Protein AF-A0A529SM22-F1 (afdb_monomer_lite)

Radius of gyration: 17.14 Å; chains: 1; bounding box: 52×37×38 Å

Sequence (175 aa):
DKGMELQRLVPFAEVMAELAWLGEGDRDEALHLIALAEGLAPTRAVFGGLAAWRRLLLPESDPGETDSMAEPHRLQLIGDWRAAAALWARMGAPFERALALLQGDEAAQREALDIFEALGARPVAQHVRGLLRQSGVGRIARGPRQATRANQAGLTQRQMEVLQLIERGFSNKKI

Structure (mmCIF, N/CA/C/O backbone):
data_AF-A0A529SM22-F1
#
_entry.id   AF-A0A529SM22-F1
#
loop_
_atom_site.group_PDB
_atom_site.id
_atom_site.type_symbol
_atom_site.label_atom_id
_atom_site.label_alt_id
_atom_site.label_comp_id
_atom_site.label_asym_id
_atom_site.label_entity_id
_atom_site.label_seq_id
_atom_site.pdbx_PDB_ins_code
_atom_site.Cartn_x
_atom_site.Cartn_y
_atom_site.Cartn_z
_atom_site.occupancy
_atom_site.B_iso_or_equiv
_atom_site.auth_seq_id
_atom_site.auth_comp_id
_atom_site.auth_asym_id
_atom_site.auth_atom_id
_atom_site.pdbx_PDB_model_num
ATOM 1 N N . ASP A 1 1 ? 28.718 -0.094 6.745 1.00 48.03 1 ASP A N 1
ATOM 2 C CA . ASP A 1 1 ? 28.671 -1.004 5.573 1.00 48.03 1 ASP A CA 1
ATOM 3 C C . ASP A 1 1 ? 27.767 -2.231 5.748 1.00 48.03 1 ASP A C 1
ATOM 5 O O . ASP A 1 1 ? 27.010 -2.515 4.834 1.00 48.03 1 ASP A O 1
ATOM 9 N N . LYS A 1 2 ? 27.722 -2.934 6.897 1.00 47.25 2 LYS A N 1
ATOM 10 C CA . LYS A 1 2 ? 26.869 -4.149 7.063 1.00 47.25 2 LYS A CA 1
ATOM 11 C C . LYS A 1 2 ? 25.331 -3.948 7.030 1.00 47.25 2 LYS A C 1
ATOM 13 O O . LYS A 1 2 ? 24.591 -4.925 7.140 1.00 47.25 2 LYS A O 1
ATOM 18 N N . GLY A 1 3 ? 24.848 -2.711 6.895 1.00 50.72 3 GLY A N 1
ATOM 19 C CA . GLY A 1 3 ? 23.422 -2.391 6.724 1.00 50.72 3 GLY A CA 1
ATOM 20 C C . GLY A 1 3 ? 22.959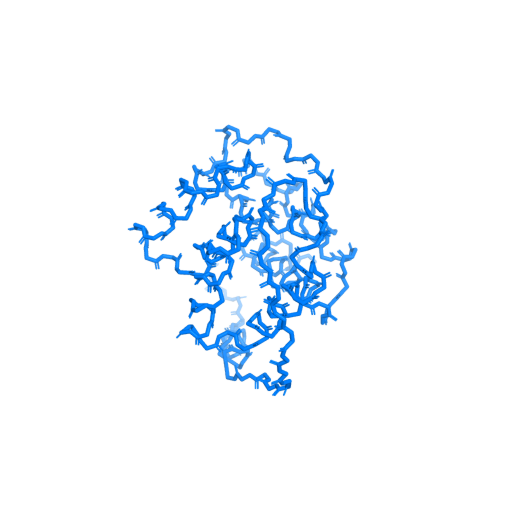 -2.299 5.263 1.00 50.72 3 GLY A C 1
ATOM 21 O O . GLY A 1 3 ? 21.762 -2.301 5.015 1.00 50.72 3 GLY A O 1
ATOM 22 N N . MET A 1 4 ? 23.891 -2.250 4.303 1.00 60.88 4 MET A N 1
ATOM 23 C CA . MET A 1 4 ? 23.616 -1.911 2.894 1.00 60.88 4 MET A CA 1
ATOM 24 C C . MET A 1 4 ? 23.314 -3.122 1.994 1.00 60.88 4 MET A C 1
ATOM 26 O O . MET A 1 4 ? 23.202 -2.992 0.779 1.00 60.88 4 MET A O 1
ATOM 30 N N . GLU A 1 5 ? 23.197 -4.319 2.570 1.00 78.94 5 GLU A N 1
ATOM 31 C CA . GLU A 1 5 ? 22.761 -5.513 1.842 1.00 78.94 5 GLU A CA 1
ATOM 32 C C . GLU A 1 5 ? 21.272 -5.355 1.482 1.00 78.94 5 GLU A C 1
ATOM 34 O O . GLU A 1 5 ? 20.444 -5.225 2.385 1.00 78.94 5 GLU A O 1
ATOM 39 N N . LEU A 1 6 ? 20.915 -5.395 0.186 1.00 76.06 6 LEU A N 1
ATOM 40 C CA . LEU A 1 6 ? 19.533 -5.203 -0.311 1.00 76.06 6 LEU A CA 1
ATOM 41 C C . LEU A 1 6 ? 18.481 -6.008 0.473 1.00 76.06 6 LEU A C 1
ATOM 43 O O . LEU A 1 6 ? 17.407 -5.499 0.775 1.00 76.06 6 LEU A O 1
ATOM 47 N N . GLN A 1 7 ? 18.821 -7.243 0.857 1.00 76.75 7 GLN A N 1
ATOM 48 C CA . GLN A 1 7 ? 17.973 -8.153 1.638 1.00 76.75 7 GLN A CA 1
ATOM 49 C C . GLN A 1 7 ? 17.565 -7.606 3.022 1.00 76.75 7 GLN A C 1
ATOM 51 O O . GLN A 1 7 ? 16.568 -8.059 3.576 1.00 76.75 7 GLN A O 1
ATOM 56 N N . ARG A 1 8 ? 18.324 -6.656 3.590 1.00 81.94 8 ARG A N 1
ATOM 57 C CA . ARG A 1 8 ? 17.978 -5.927 4.825 1.00 81.94 8 ARG A CA 1
ATOM 58 C C . ARG A 1 8 ? 17.435 -4.534 4.533 1.00 81.94 8 ARG A C 1
ATOM 60 O O . ARG A 1 8 ? 16.465 -4.123 5.162 1.00 81.94 8 ARG A O 1
ATOM 67 N N . LEU A 1 9 ? 18.062 -3.821 3.595 1.00 86.06 9 LEU A N 1
ATOM 68 C CA . LEU A 1 9 ? 17.718 -2.437 3.270 1.00 86.06 9 LEU A CA 1
ATOM 69 C C . LEU A 1 9 ? 16.273 -2.302 2.771 1.00 86.06 9 LEU A C 1
ATOM 71 O O . LEU A 1 9 ? 15.609 -1.331 3.112 1.00 86.06 9 LEU A O 1
ATOM 75 N N . VAL A 1 10 ? 15.775 -3.276 2.005 1.00 85.12 10 VAL A N 1
ATOM 76 C CA . VAL A 1 10 ? 14.443 -3.207 1.388 1.00 85.12 10 VAL A CA 1
ATOM 77 C C . VAL A 1 10 ? 13.321 -3.366 2.428 1.00 85.12 10 VAL A C 1
ATOM 79 O O . VAL A 1 10 ? 12.556 -2.413 2.561 1.00 85.12 10 VAL A O 1
ATOM 82 N N . PRO A 1 11 ? 13.259 -4.431 3.261 1.00 83.81 11 PRO A N 1
ATOM 83 C CA . PRO A 1 11 ? 12.281 -4.496 4.354 1.00 83.81 11 PRO A CA 1
ATOM 84 C C . PRO A 1 11 ? 12.393 -3.331 5.347 1.00 83.81 11 PRO A C 1
ATOM 86 O O . PRO A 1 11 ? 11.391 -2.893 5.907 1.00 83.81 11 PRO A O 1
ATOM 89 N N . PHE A 1 12 ? 13.602 -2.800 5.566 1.00 88.50 12 PHE A N 1
ATOM 90 C CA . PHE A 1 12 ? 13.794 -1.616 6.404 1.00 88.50 12 PHE A CA 1
ATOM 91 C C . PHE A 1 12 ? 13.179 -0.357 5.773 1.00 88.50 12 PHE A C 1
ATOM 93 O O . PHE A 1 12 ? 12.460 0.368 6.456 1.00 88.50 12 PHE A O 1
ATOM 100 N N . ALA A 1 13 ? 13.390 -0.125 4.475 1.00 90.56 13 ALA A N 1
ATOM 101 C CA . ALA A 1 13 ? 12.774 0.980 3.744 1.00 90.56 13 ALA A CA 1
ATOM 102 C C . ALA A 1 13 ? 11.239 0.854 3.679 1.00 90.56 13 ALA A C 1
ATOM 104 O O . ALA A 1 13 ? 10.552 1.862 3.811 1.00 90.56 13 ALA A O 1
ATOM 105 N N . GLU A 1 14 ? 10.692 -0.361 3.554 1.00 88.62 14 GLU A N 1
ATOM 106 C CA . GLU A 1 14 ? 9.241 -0.608 3.612 1.00 88.62 14 GLU A CA 1
ATOM 107 C C . GLU A 1 14 ? 8.655 -0.272 4.994 1.00 88.62 14 GLU A C 1
ATOM 109 O O . GLU A 1 14 ? 7.666 0.454 5.075 1.00 88.62 14 GLU A O 1
ATOM 114 N N . VAL A 1 15 ? 9.292 -0.709 6.089 1.00 90.00 15 VAL A N 1
ATOM 115 C CA . VAL A 1 15 ? 8.857 -0.371 7.460 1.00 90.00 15 VAL A CA 1
ATOM 116 C C . VAL A 1 15 ? 8.986 1.128 7.745 1.00 90.00 15 VAL A C 1
ATOM 118 O O . VAL A 1 15 ? 8.075 1.723 8.322 1.00 90.00 15 VAL A O 1
ATOM 121 N N . MET A 1 16 ? 10.081 1.766 7.323 1.00 94.12 16 MET A N 1
ATOM 122 C CA . MET A 1 16 ? 10.257 3.215 7.475 1.00 94.12 16 MET A CA 1
ATOM 123 C C . MET A 1 16 ? 9.229 4.001 6.653 1.00 94.12 16 MET A C 1
ATOM 125 O O . MET A 1 16 ? 8.739 5.030 7.119 1.00 94.12 16 MET A O 1
ATOM 129 N N . ALA A 1 17 ? 8.842 3.502 5.476 1.00 93.44 17 ALA A N 1
ATOM 130 C CA . ALA A 1 17 ? 7.785 4.096 4.669 1.00 93.44 17 ALA A CA 1
ATOM 131 C C . ALA A 1 17 ? 6.385 3.904 5.268 1.00 93.44 17 ALA A C 1
ATOM 133 O O . ALA A 1 17 ? 5.596 4.847 5.229 1.00 93.44 17 ALA A O 1
ATOM 134 N N . GLU A 1 18 ? 6.079 2.753 5.877 1.00 92.44 18 GLU A N 1
ATOM 135 C CA . GLU A 1 18 ? 4.830 2.580 6.629 1.00 92.44 18 GLU A CA 1
ATOM 136 C C . GLU A 1 18 ? 4.771 3.561 7.811 1.00 92.44 18 GLU A C 1
ATOM 138 O O . GLU A 1 18 ? 3.800 4.307 7.933 1.00 92.44 18 GLU A O 1
ATOM 143 N N . LEU A 1 19 ? 5.826 3.640 8.631 1.00 92.75 19 LEU A N 1
ATOM 144 C CA . LEU A 1 19 ? 5.897 4.572 9.765 1.00 92.75 19 LEU A CA 1
ATOM 145 C C . LEU A 1 19 ? 5.752 6.034 9.319 1.00 92.75 19 LEU A C 1
ATOM 147 O O . LEU A 1 19 ? 4.967 6.782 9.905 1.00 92.75 19 LEU A O 1
ATOM 151 N N . ALA A 1 20 ? 6.451 6.444 8.260 1.00 94.12 20 ALA A N 1
ATOM 152 C CA . ALA A 1 20 ? 6.319 7.783 7.693 1.00 94.12 20 ALA A CA 1
ATOM 153 C C . ALA A 1 20 ? 4.911 8.063 7.146 1.00 94.12 20 ALA A C 1
ATOM 155 O O . ALA A 1 20 ? 4.375 9.153 7.347 1.00 94.12 20 ALA A O 1
ATOM 156 N N . TRP A 1 21 ? 4.281 7.083 6.490 1.00 93.88 21 TRP A N 1
ATOM 157 C CA . TRP A 1 21 ? 2.921 7.215 5.970 1.00 93.88 21 TRP A CA 1
ATOM 158 C C . TRP A 1 21 ? 1.893 7.348 7.099 1.00 93.88 21 TRP A C 1
ATOM 160 O O . TRP A 1 21 ? 0.988 8.173 6.986 1.00 93.88 21 TRP A O 1
ATOM 170 N N . LEU A 1 22 ? 2.066 6.604 8.198 1.00 92.31 22 LEU A N 1
ATOM 171 C CA . LEU A 1 22 ? 1.271 6.699 9.431 1.00 92.31 22 LEU A CA 1
ATOM 172 C C . LEU A 1 22 ? 1.485 8.014 10.210 1.00 92.31 22 LEU A C 1
ATOM 174 O O . LEU A 1 22 ? 0.699 8.322 11.107 1.00 92.31 22 LEU A O 1
ATOM 178 N N . GLY A 1 23 ? 2.532 8.784 9.894 1.00 91.38 23 GLY A N 1
ATOM 179 C CA . GLY A 1 23 ? 2.945 9.970 10.654 1.00 91.38 23 GLY A CA 1
ATOM 180 C C . GLY A 1 23 ? 3.730 9.659 11.937 1.00 91.38 23 GLY A C 1
ATOM 181 O O . GLY A 1 23 ? 3.881 10.536 12.784 1.00 91.38 23 GLY A O 1
ATOM 182 N N . GLU A 1 24 ? 4.226 8.426 12.084 1.00 91.31 24 GLU A N 1
ATOM 183 C CA . GLU A 1 24 ? 5.065 7.959 13.200 1.00 91.31 24 GLU A CA 1
ATOM 184 C C . GLU A 1 24 ? 6.577 7.984 12.861 1.00 91.31 24 GLU A C 1
ATOM 186 O O . GLU A 1 24 ? 7.406 7.706 13.726 1.00 91.31 24 GLU A O 1
ATOM 191 N N . GLY A 1 25 ? 6.953 8.339 11.623 1.00 91.06 25 GLY A N 1
ATOM 192 C CA . GLY A 1 25 ? 8.340 8.407 11.141 1.00 91.06 25 GLY A CA 1
ATOM 193 C C . GLY A 1 25 ? 8.624 9.591 10.206 1.00 91.06 25 GLY A C 1
ATOM 194 O O . GLY A 1 25 ? 7.715 10.309 9.788 1.00 91.06 25 GLY A O 1
ATOM 195 N N . ASP A 1 26 ? 9.901 9.795 9.871 1.00 95.50 26 ASP A N 1
ATOM 196 C CA . ASP A 1 26 ? 10.341 10.851 8.952 1.00 95.50 26 ASP A CA 1
ATOM 197 C C . ASP A 1 26 ? 10.137 10.429 7.484 1.00 95.50 26 ASP A C 1
ATOM 199 O O . ASP A 1 26 ? 10.662 9.411 7.025 1.00 95.50 26 ASP A O 1
ATOM 203 N N . ARG A 1 27 ? 9.353 11.221 6.743 1.00 94.62 27 ARG A N 1
ATOM 204 C CA . ARG A 1 27 ? 9.026 10.982 5.329 1.00 94.62 27 ARG A CA 1
ATOM 205 C C . ARG A 1 27 ? 10.227 11.149 4.408 1.00 94.62 27 ARG A C 1
ATOM 207 O O . ARG A 1 27 ? 10.334 10.409 3.433 1.00 94.62 27 ARG A O 1
ATOM 214 N N . ASP A 1 28 ? 11.093 12.114 4.674 1.00 95.94 28 ASP A N 1
ATOM 215 C CA . ASP A 1 28 ? 12.172 12.463 3.757 1.00 95.94 28 ASP A CA 1
ATOM 216 C C . ASP A 1 28 ? 13.347 11.483 3.931 1.00 95.94 28 ASP A C 1
ATOM 218 O O . ASP A 1 28 ? 13.948 11.077 2.935 1.00 95.94 28 ASP A O 1
ATOM 222 N N . GLU A 1 29 ? 13.558 10.960 5.147 1.00 94.94 29 GLU A N 1
ATOM 223 C CA . GLU A 1 29 ? 14.394 9.771 5.395 1.00 94.94 29 GLU A CA 1
ATOM 224 C C . GLU A 1 29 ? 13.803 8.504 4.747 1.00 94.94 29 GLU A C 1
ATOM 226 O O . GLU A 1 29 ? 14.514 7.769 4.064 1.00 94.94 29 GLU A O 1
ATOM 231 N N . ALA A 1 30 ? 12.495 8.245 4.882 1.00 93.56 30 ALA A N 1
ATOM 232 C CA . ALA A 1 30 ? 11.869 7.083 4.239 1.00 93.56 30 ALA A CA 1
ATOM 233 C C . ALA A 1 30 ? 11.985 7.128 2.701 1.00 93.56 30 ALA A C 1
ATOM 235 O O . ALA A 1 30 ? 12.287 6.115 2.065 1.00 93.56 30 ALA A O 1
ATOM 236 N N . LEU A 1 31 ? 11.814 8.308 2.094 1.00 94.62 31 LEU A N 1
ATOM 237 C CA . LEU A 1 31 ? 12.045 8.528 0.663 1.00 94.62 31 LEU A CA 1
ATOM 238 C C . LEU A 1 31 ? 13.528 8.371 0.283 1.00 94.62 31 LEU A C 1
ATOM 240 O O . LEU A 1 31 ? 13.817 7.820 -0.782 1.00 94.62 31 LEU A O 1
ATOM 244 N N . HIS A 1 32 ? 14.465 8.791 1.141 1.00 94.94 32 HIS A N 1
ATOM 245 C CA . HIS A 1 32 ? 15.897 8.555 0.939 1.00 94.94 32 HIS A CA 1
ATOM 246 C C . HIS A 1 32 ? 16.230 7.055 0.938 1.00 94.94 32 HIS A C 1
ATOM 248 O O . HIS A 1 32 ? 16.890 6.580 0.014 1.00 94.94 32 HIS A O 1
ATOM 254 N N . LEU A 1 33 ? 15.716 6.292 1.907 1.00 92.81 33 LEU A N 1
ATOM 255 C CA . LEU A 1 33 ? 15.912 4.842 2.008 1.00 92.81 33 LEU A CA 1
ATOM 256 C C . LEU A 1 33 ? 15.305 4.081 0.819 1.00 92.81 33 LEU A C 1
ATOM 258 O O . LEU A 1 33 ? 15.942 3.162 0.300 1.00 92.81 33 LEU A O 1
ATOM 262 N N . ILE A 1 34 ? 14.127 4.493 0.331 1.00 91.75 34 ILE A N 1
ATOM 263 C CA . ILE A 1 34 ? 13.545 3.963 -0.912 1.00 91.75 34 ILE A CA 1
ATOM 264 C C . ILE A 1 34 ? 14.474 4.230 -2.103 1.00 91.75 34 ILE A C 1
ATOM 266 O O . ILE A 1 34 ? 14.819 3.294 -2.822 1.00 91.75 34 ILE A O 1
ATOM 270 N N . ALA A 1 35 ? 14.910 5.477 -2.307 1.00 90.81 35 ALA A N 1
ATOM 271 C CA . ALA A 1 35 ? 15.773 5.838 -3.434 1.00 90.81 35 ALA A CA 1
ATOM 272 C C . ALA A 1 35 ? 17.141 5.130 -3.378 1.00 90.81 35 ALA A C 1
ATOM 274 O O . ALA A 1 35 ? 17.699 4.755 -4.410 1.00 90.81 35 ALA A O 1
ATOM 275 N N . LEU A 1 36 ? 17.666 4.899 -2.173 1.00 90.88 36 LEU A N 1
ATOM 276 C CA . LEU A 1 36 ? 18.905 4.167 -1.921 1.00 90.88 36 LEU A CA 1
ATOM 277 C C . LEU A 1 36 ? 18.770 2.671 -2.254 1.00 90.88 36 LEU A C 1
ATOM 279 O O . LEU A 1 36 ? 19.685 2.083 -2.828 1.00 90.88 36 LEU A O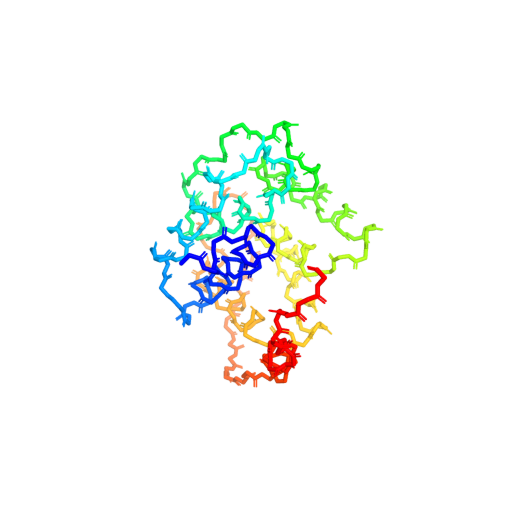 1
ATOM 283 N N . ALA A 1 37 ? 17.620 2.066 -1.947 1.00 87.62 37 ALA A N 1
ATOM 284 C CA . ALA A 1 37 ? 17.302 0.691 -2.322 1.00 87.62 37 ALA A CA 1
ATOM 285 C C . ALA A 1 37 ? 17.038 0.540 -3.834 1.00 87.62 37 ALA A C 1
ATOM 287 O O . ALA A 1 37 ? 17.607 -0.356 -4.460 1.00 87.62 37 ALA A O 1
ATOM 288 N N . GLU A 1 38 ? 16.247 1.439 -4.440 1.00 85.50 38 GLU A N 1
ATOM 289 C CA . GLU A 1 38 ? 16.030 1.500 -5.896 1.00 85.50 38 GLU A CA 1
ATOM 290 C C . GLU A 1 38 ? 17.361 1.715 -6.652 1.00 85.50 38 GLU A C 1
ATOM 292 O O . GLU A 1 38 ? 17.573 1.113 -7.702 1.00 85.50 38 GLU A O 1
ATOM 297 N N . GLY A 1 39 ? 18.288 2.520 -6.116 1.00 85.69 39 GLY A N 1
ATOM 298 C CA . GLY A 1 39 ? 19.592 2.813 -6.728 1.00 85.69 39 GLY A CA 1
ATOM 299 C C . GLY A 1 39 ? 20.635 1.691 -6.636 1.00 85.69 39 GLY A C 1
ATOM 300 O O . GLY A 1 39 ? 21.580 1.671 -7.423 1.00 85.69 39 GLY A O 1
ATOM 301 N N . LEU A 1 40 ? 20.468 0.741 -5.710 1.00 83.69 40 LEU A N 1
ATOM 302 C CA . LEU A 1 40 ? 21.303 -0.465 -5.596 1.00 83.69 40 LEU A CA 1
ATOM 303 C C . LEU A 1 40 ? 20.725 -1.664 -6.374 1.00 83.69 40 LEU A C 1
ATOM 305 O O . LEU A 1 40 ? 21.342 -2.730 -6.425 1.00 83.69 40 LEU A O 1
ATOM 309 N N . ALA A 1 41 ? 19.542 -1.511 -6.972 1.00 71.50 41 ALA A N 1
ATOM 310 C CA . ALA A 1 41 ? 18.816 -2.574 -7.650 1.00 71.50 41 ALA A CA 1
ATOM 311 C C . ALA A 1 41 ? 19.421 -2.944 -9.021 1.00 71.50 41 ALA A C 1
ATOM 313 O O . ALA A 1 41 ? 19.581 -2.070 -9.873 1.00 71.50 41 ALA A O 1
ATOM 314 N N . PRO A 1 42 ? 19.642 -4.239 -9.326 1.00 69.38 42 PRO A N 1
ATOM 315 C CA . PRO A 1 42 ? 19.988 -4.665 -10.683 1.00 69.38 42 PRO A CA 1
ATOM 316 C C . PRO A 1 42 ? 18.776 -4.677 -11.636 1.00 69.38 42 PRO A C 1
ATOM 318 O O . PRO A 1 42 ? 18.959 -4.646 -12.848 1.00 69.38 42 PRO A O 1
ATOM 321 N N . THR A 1 43 ? 17.541 -4.749 -11.116 1.00 70.31 43 THR A N 1
ATOM 322 C CA . THR A 1 43 ? 16.288 -4.674 -11.896 1.00 70.31 43 THR A CA 1
ATOM 323 C C . THR A 1 43 ? 15.152 -4.071 -11.061 1.00 70.31 43 THR A C 1
ATOM 325 O O . THR A 1 43 ? 15.117 -4.245 -9.842 1.00 70.31 43 THR A O 1
ATOM 328 N N . ARG A 1 44 ? 14.176 -3.420 -11.712 1.00 68.94 44 ARG A N 1
ATOM 329 C CA . ARG A 1 44 ? 12.965 -2.876 -11.056 1.00 68.94 44 ARG A CA 1
ATOM 330 C C . ARG A 1 44 ? 11.950 -3.945 -10.624 1.00 68.94 44 ARG A C 1
ATOM 332 O O . ARG A 1 44 ? 11.104 -3.664 -9.779 1.00 68.94 44 ARG A O 1
ATOM 339 N N . ALA A 1 45 ? 12.058 -5.168 -11.147 1.00 63.75 45 ALA A N 1
ATOM 340 C CA . ALA A 1 45 ? 11.128 -6.275 -10.898 1.00 63.75 45 ALA A CA 1
ATOM 341 C C . ALA A 1 45 ? 10.906 -6.588 -9.410 1.00 63.75 45 ALA A C 1
ATOM 343 O O . ALA A 1 45 ? 9.800 -6.950 -9.014 1.00 63.75 45 ALA A O 1
ATOM 344 N N . VAL A 1 46 ? 11.952 -6.422 -8.596 1.00 63.62 46 VAL A N 1
ATOM 345 C CA . VAL A 1 46 ? 11.974 -6.789 -7.172 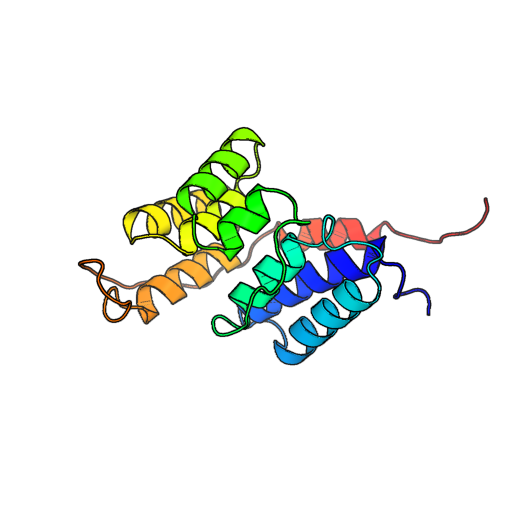1.00 63.62 46 VAL A CA 1
ATOM 346 C C . VAL A 1 46 ? 11.387 -5.689 -6.270 1.00 63.62 46 VAL A C 1
ATOM 348 O O . VAL A 1 46 ? 11.052 -5.960 -5.124 1.00 63.62 46 VAL A O 1
ATOM 351 N N . PHE A 1 47 ? 11.221 -4.455 -6.768 1.00 72.88 47 PHE A N 1
ATOM 352 C CA . PHE A 1 47 ? 10.983 -3.266 -5.928 1.00 72.88 47 PHE A CA 1
ATOM 353 C C . PHE A 1 47 ? 9.679 -2.517 -6.225 1.00 72.88 47 PHE A C 1
ATOM 355 O O . PHE A 1 47 ? 9.526 -1.347 -5.877 1.00 72.88 47 PHE A O 1
ATOM 362 N N . GLY A 1 48 ? 8.690 -3.215 -6.791 1.00 78.31 48 GLY A N 1
ATOM 363 C CA . GLY A 1 48 ? 7.330 -2.687 -6.937 1.00 78.31 48 GLY A CA 1
ATOM 364 C C . GLY A 1 48 ? 6.680 -2.279 -5.602 1.00 78.31 48 GLY A C 1
ATOM 365 O O . GLY A 1 48 ? 5.904 -1.325 -5.581 1.00 78.31 48 GLY A O 1
ATOM 366 N N . GLY A 1 49 ? 7.038 -2.936 -4.489 1.00 83.00 49 GLY A N 1
ATOM 367 C CA . GLY A 1 49 ? 6.619 -2.555 -3.132 1.00 83.00 49 GLY A CA 1
ATOM 368 C C . GLY A 1 49 ? 7.138 -1.173 -2.729 1.00 83.00 49 GLY A C 1
ATOM 369 O O . GLY A 1 49 ? 6.349 -0.288 -2.404 1.00 83.00 49 GLY A O 1
ATOM 370 N N . LEU A 1 50 ? 8.447 -0.941 -2.864 1.00 88.38 50 LEU A N 1
ATOM 371 C CA . LEU A 1 50 ? 9.070 0.365 -2.616 1.00 88.38 50 LEU A CA 1
ATOM 372 C C . LEU A 1 50 ? 8.511 1.469 -3.527 1.00 88.38 50 LEU A C 1
ATOM 374 O O . LEU A 1 50 ? 8.247 2.573 -3.056 1.00 88.38 50 LEU A O 1
ATOM 378 N N . ALA A 1 51 ? 8.261 1.172 -4.805 1.00 87.62 51 ALA A N 1
ATOM 379 C CA . ALA A 1 51 ? 7.643 2.123 -5.727 1.00 87.62 51 ALA A CA 1
ATOM 380 C C . ALA A 1 51 ? 6.189 2.464 -5.328 1.00 87.62 51 ALA A C 1
ATOM 382 O O . ALA A 1 51 ? 5.780 3.625 -5.412 1.00 87.62 51 ALA A O 1
ATOM 383 N N . ALA A 1 52 ? 5.415 1.489 -4.836 1.00 86.44 52 ALA A N 1
ATOM 384 C CA . ALA A 1 52 ? 4.078 1.726 -4.288 1.00 86.44 52 ALA A CA 1
ATOM 385 C C . ALA A 1 52 ? 4.126 2.568 -2.997 1.00 86.44 52 ALA A C 1
ATOM 387 O O . ALA A 1 52 ? 3.345 3.509 -2.856 1.00 86.44 52 ALA A O 1
ATOM 388 N N . TRP A 1 53 ? 5.084 2.311 -2.101 1.00 90.62 53 TRP A N 1
ATOM 389 C CA . TRP A 1 53 ? 5.329 3.144 -0.918 1.00 90.62 53 TRP A CA 1
ATOM 390 C C . TRP A 1 53 ? 5.748 4.576 -1.281 1.00 90.62 53 TRP A C 1
ATOM 392 O O . TRP A 1 53 ? 5.190 5.529 -0.738 1.00 90.62 53 TRP A O 1
ATOM 402 N N . ARG A 1 54 ? 6.637 4.759 -2.268 1.00 91.00 54 ARG A N 1
ATOM 403 C CA . ARG A 1 54 ? 6.999 6.078 -2.821 1.00 91.00 54 ARG A CA 1
ATOM 404 C C . ARG A 1 54 ? 5.768 6.834 -3.321 1.00 91.00 54 ARG A C 1
ATOM 406 O O . ARG A 1 54 ? 5.624 8.019 -3.031 1.00 91.00 54 ARG A O 1
ATOM 413 N N . ARG A 1 55 ? 4.848 6.146 -4.004 1.00 86.50 55 ARG A N 1
ATOM 414 C CA . ARG A 1 55 ? 3.576 6.714 -4.481 1.00 86.50 55 ARG A CA 1
ATOM 415 C C . ARG A 1 55 ? 2.596 7.050 -3.343 1.00 86.50 55 ARG A C 1
ATOM 417 O O . ARG A 1 55 ? 1.809 7.978 -3.503 1.00 86.50 55 ARG A O 1
ATOM 424 N N . LEU A 1 56 ? 2.644 6.355 -2.202 1.00 87.62 56 LEU A N 1
ATOM 425 C CA . LEU A 1 56 ? 1.848 6.679 -1.005 1.00 87.62 56 LEU A CA 1
ATOM 426 C C . LEU A 1 56 ? 2.417 7.869 -0.212 1.00 87.62 56 LEU A C 1
ATOM 428 O O . LEU A 1 56 ? 1.646 8.700 0.266 1.00 87.62 56 LEU A O 1
ATOM 432 N N . LEU A 1 57 ? 3.746 7.976 -0.094 1.00 90.62 57 LEU A N 1
ATOM 433 C CA . LEU A 1 57 ? 4.427 9.093 0.579 1.00 90.62 57 LEU A CA 1
ATOM 434 C C . LEU A 1 57 ? 4.455 10.376 -0.264 1.00 90.62 57 LEU A C 1
ATOM 436 O O . LEU A 1 57 ? 4.427 11.479 0.286 1.00 90.62 57 LEU A O 1
ATOM 440 N N . LEU A 1 58 ? 4.513 10.239 -1.591 1.00 88.50 58 LEU A N 1
ATOM 441 C CA . LEU A 1 58 ? 4.591 11.341 -2.546 1.00 88.50 58 LEU A CA 1
ATOM 442 C C . LEU A 1 58 ? 3.620 11.099 -3.726 1.00 88.50 58 LEU A C 1
ATOM 444 O O . LEU A 1 58 ? 4.056 10.675 -4.802 1.00 88.50 58 LEU A O 1
ATOM 448 N N . PRO A 1 59 ? 2.306 11.375 -3.556 1.00 82.69 59 PRO A N 1
ATOM 449 C CA . PRO A 1 59 ? 1.273 11.071 -4.557 1.00 82.69 59 PRO A CA 1
ATOM 450 C C . PRO A 1 59 ? 1.440 11.761 -5.915 1.00 82.69 59 PRO A C 1
ATOM 452 O O . PRO A 1 59 ? 0.927 11.264 -6.913 1.00 82.69 59 PRO A O 1
ATOM 455 N N . GLU A 1 60 ? 2.179 12.870 -5.969 1.00 79.44 60 GLU A N 1
ATOM 456 C CA . GLU A 1 60 ? 2.498 13.592 -7.210 1.00 79.44 60 GLU A CA 1
ATOM 457 C C . GLU A 1 60 ? 3.737 13.030 -7.940 1.00 79.44 60 GLU A C 1
ATOM 459 O O . GLU A 1 60 ? 4.084 13.508 -9.017 1.00 79.44 60 GLU A O 1
ATOM 464 N N . SER A 1 61 ? 4.435 12.028 -7.381 1.00 78.69 61 SER A N 1
ATOM 465 C CA . SER A 1 61 ? 5.624 11.457 -8.028 1.00 78.69 61 SER A CA 1
ATOM 466 C C . SER A 1 61 ? 5.274 10.585 -9.228 1.00 78.69 61 SER A C 1
ATOM 468 O O . SER A 1 61 ? 4.404 9.714 -9.157 1.00 78.69 61 SER A O 1
ATOM 470 N N . ASP A 1 62 ? 6.003 10.789 -10.322 1.00 77.62 62 ASP A N 1
ATOM 471 C CA . ASP A 1 62 ? 5.981 9.907 -11.483 1.00 77.62 62 ASP A CA 1
ATOM 472 C C . ASP A 1 62 ? 6.396 8.475 -11.064 1.00 77.62 62 ASP A C 1
ATOM 474 O O . ASP A 1 62 ? 7.451 8.299 -10.434 1.00 77.62 62 ASP A O 1
ATOM 478 N N . PRO A 1 63 ? 5.601 7.428 -11.363 1.00 71.62 63 PRO A N 1
ATOM 479 C CA . PRO A 1 63 ? 6.057 6.050 -11.193 1.00 71.62 63 PRO A CA 1
ATOM 480 C C . PRO A 1 63 ? 7.294 5.738 -12.062 1.00 71.62 63 PRO A C 1
ATOM 482 O O . PRO A 1 63 ? 8.154 4.952 -11.643 1.00 71.62 63 PRO A O 1
ATOM 485 N N . GLY A 1 64 ? 7.427 6.397 -13.217 1.00 76.44 64 GLY A N 1
ATOM 486 C CA . GLY A 1 64 ? 8.449 6.152 -14.228 1.00 76.44 64 GLY A CA 1
ATOM 487 C C . GLY A 1 64 ? 8.182 4.868 -15.017 1.00 76.44 64 GLY A C 1
ATOM 488 O O . GLY A 1 64 ? 7.043 4.432 -15.173 1.00 76.44 64 GLY A O 1
ATOM 489 N N . GLU A 1 65 ? 9.245 4.225 -15.503 1.00 79.00 65 GLU A N 1
ATOM 490 C CA . GLU A 1 65 ? 9.137 2.929 -16.179 1.00 79.00 65 GLU A CA 1
ATOM 491 C C . GLU A 1 65 ? 8.652 1.839 -15.205 1.00 79.00 65 GLU A C 1
ATOM 493 O O . GLU A 1 65 ? 9.299 1.571 -14.183 1.00 79.00 65 GLU A O 1
ATOM 498 N N . THR A 1 66 ? 7.515 1.211 -15.532 1.00 80.50 66 THR A N 1
ATOM 499 C CA . THR A 1 66 ? 6.856 0.171 -14.716 1.00 80.50 66 THR A CA 1
ATOM 500 C C . THR A 1 66 ? 6.695 -1.179 -15.424 1.00 80.50 66 THR A C 1
ATOM 502 O O . THR A 1 66 ? 6.348 -2.158 -14.768 1.00 80.50 66 THR A O 1
ATOM 505 N N . ASP A 1 67 ? 6.985 -1.287 -16.725 1.00 79.88 67 ASP A N 1
ATOM 506 C CA . ASP A 1 67 ? 6.767 -2.524 -17.500 1.00 79.88 67 ASP A CA 1
ATOM 507 C C . ASP A 1 67 ? 7.654 -3.698 -17.056 1.00 79.88 67 ASP A C 1
ATOM 509 O O . ASP A 1 67 ? 7.295 -4.859 -17.238 1.00 79.88 67 ASP A O 1
ATOM 513 N N . SER A 1 68 ? 8.785 -3.404 -16.409 1.00 81.19 68 SER A N 1
ATOM 514 C CA . SER A 1 68 ? 9.671 -4.392 -15.784 1.00 81.19 68 SER A CA 1
ATOM 515 C C . SER A 1 68 ? 9.316 -4.724 -14.324 1.00 81.19 68 SER A C 1
ATOM 517 O O . SER A 1 68 ? 10.032 -5.502 -13.697 1.00 81.19 68 SER A O 1
ATOM 519 N N . MET A 1 69 ? 8.238 -4.161 -13.762 1.00 84.50 69 MET A N 1
ATOM 520 C CA . MET A 1 69 ? 7.755 -4.471 -12.408 1.00 84.50 69 MET A CA 1
ATOM 521 C C . MET A 1 69 ? 6.787 -5.660 -12.401 1.00 84.50 69 MET A C 1
ATOM 523 O O . MET A 1 69 ? 6.064 -5.900 -13.367 1.00 84.50 69 MET A O 1
ATOM 527 N N . ALA A 1 70 ? 6.712 -6.373 -11.272 1.00 85.25 70 ALA A N 1
ATOM 528 C CA . ALA A 1 70 ? 5.700 -7.409 -11.079 1.00 85.25 70 ALA A CA 1
ATOM 529 C C . ALA A 1 70 ? 4.275 -6.840 -11.262 1.00 85.25 70 ALA A C 1
ATOM 531 O O . ALA A 1 70 ? 3.935 -5.779 -10.729 1.00 85.25 70 ALA A O 1
ATOM 532 N N . GLU A 1 71 ? 3.440 -7.571 -12.009 1.00 88.25 71 GLU A N 1
ATOM 533 C CA . GLU A 1 71 ? 2.137 -7.109 -12.511 1.00 88.25 71 GLU A CA 1
ATOM 534 C C . GLU A 1 71 ? 1.217 -6.427 -11.471 1.00 88.25 71 GLU A C 1
ATOM 536 O O . GLU A 1 71 ? 0.668 -5.373 -11.803 1.00 88.25 71 GLU A O 1
ATOM 541 N N . PRO A 1 72 ? 1.060 -6.928 -10.226 1.00 87.94 72 PRO A N 1
ATOM 542 C CA . PRO A 1 72 ? 0.182 -6.302 -9.233 1.00 87.94 72 PRO A CA 1
ATOM 543 C C . PRO A 1 72 ? 0.616 -4.874 -8.874 1.00 87.94 72 PRO A C 1
ATOM 545 O O . PRO A 1 72 ? -0.219 -3.972 -8.811 1.00 87.94 72 PRO A O 1
ATOM 548 N N . HIS A 1 73 ? 1.926 -4.646 -8.712 1.00 85.50 73 HIS A N 1
ATOM 549 C CA . HIS A 1 73 ? 2.481 -3.316 -8.451 1.00 85.50 73 HIS A CA 1
ATOM 550 C C . HIS A 1 73 ? 2.395 -2.420 -9.689 1.00 85.50 73 HIS A C 1
ATOM 552 O O . HIS A 1 73 ? 2.033 -1.254 -9.566 1.00 85.50 73 HIS A O 1
ATOM 558 N N . ARG A 1 74 ? 2.663 -2.960 -10.889 1.00 89.94 74 ARG A N 1
ATOM 559 C CA . ARG A 1 74 ? 2.514 -2.221 -12.155 1.00 89.94 74 ARG A CA 1
ATOM 560 C C . ARG A 1 74 ? 1.091 -1.669 -12.301 1.00 89.94 74 ARG A C 1
ATOM 562 O O . ARG A 1 74 ? 0.922 -0.479 -12.545 1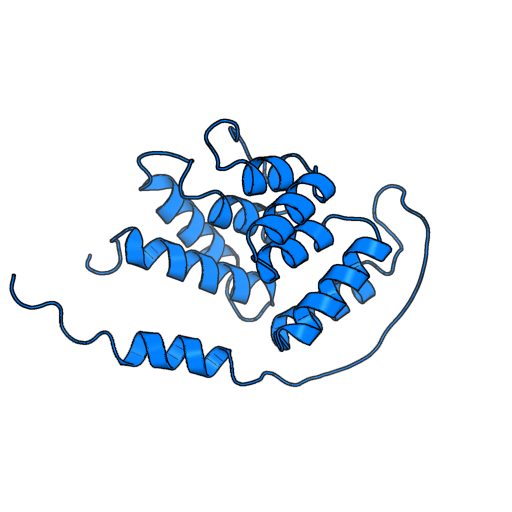.00 89.94 74 ARG A O 1
ATOM 569 N N . LEU A 1 75 ? 0.074 -2.506 -12.077 1.00 88.75 75 LEU A N 1
ATOM 570 C CA . LEU A 1 75 ? -1.341 -2.113 -12.118 1.00 88.75 75 LEU A CA 1
ATOM 571 C C . LEU A 1 75 ? -1.684 -1.061 -11.049 1.00 88.75 75 LEU A C 1
ATOM 573 O O . LEU A 1 75 ? -2.330 -0.061 -11.359 1.00 88.75 75 LEU A O 1
ATOM 577 N N . GLN A 1 76 ? -1.182 -1.232 -9.823 1.00 85.94 76 GLN A N 1
ATOM 578 C CA . GLN A 1 76 ? -1.355 -0.280 -8.717 1.00 85.94 76 GLN A CA 1
ATOM 579 C C . GLN A 1 76 ? -0.638 1.068 -8.945 1.00 85.94 76 GLN A C 1
ATOM 581 O O . GLN A 1 76 ? -1.028 2.076 -8.360 1.00 85.94 76 GLN A O 1
ATOM 586 N N . LEU A 1 77 ? 0.394 1.120 -9.792 1.00 86.88 77 LEU A N 1
ATOM 587 C CA . LEU A 1 77 ? 1.115 2.352 -10.133 1.00 86.88 77 LEU A CA 1
ATOM 588 C C . LEU A 1 77 ? 0.504 3.095 -11.329 1.00 86.88 77 LEU A C 1
ATOM 590 O O . LEU A 1 77 ? 0.521 4.324 -11.337 1.00 86.88 77 LEU A O 1
ATOM 594 N N . ILE A 1 78 ? -0.095 2.383 -12.293 1.00 88.06 78 ILE A N 1
ATOM 595 C CA . ILE A 1 78 ? -0.871 2.997 -13.391 1.00 88.06 78 ILE A CA 1
ATOM 596 C C . ILE A 1 78 ? -2.332 3.309 -13.012 1.00 88.06 78 ILE A C 1
ATOM 598 O O . ILE A 1 78 ? -3.073 3.861 -13.822 1.00 88.06 78 ILE A O 1
ATOM 602 N N . GLY A 1 79 ? -2.753 2.972 -11.788 1.00 85.94 79 GLY A N 1
ATOM 603 C CA . GLY A 1 79 ? -4.071 3.301 -11.238 1.00 85.94 79 GLY A CA 1
ATOM 604 C C . GLY A 1 79 ? -5.187 2.283 -11.506 1.00 85.94 79 GLY A C 1
ATOM 605 O O . GLY A 1 79 ? -6.336 2.558 -11.156 1.00 85.94 79 GLY A O 1
ATOM 606 N N . ASP A 1 80 ? -4.892 1.098 -12.058 1.00 91.12 80 ASP A N 1
ATOM 607 C CA . ASP A 1 80 ? -5.852 -0.018 -12.090 1.00 91.12 80 ASP A CA 1
ATOM 608 C C . ASP A 1 80 ? -5.837 -0.781 -10.757 1.00 91.12 80 ASP A C 1
ATOM 610 O O . ASP A 1 80 ? -5.401 -1.930 -10.619 1.00 91.12 80 ASP A O 1
ATOM 614 N N . TRP A 1 81 ? -6.345 -0.091 -9.741 1.00 92.62 81 TRP A N 1
ATOM 615 C CA . TRP A 1 81 ? -6.496 -0.609 -8.390 1.00 92.62 81 TRP A CA 1
ATOM 616 C C . TRP A 1 81 ? -7.440 -1.815 -8.310 1.00 92.62 81 TRP A C 1
ATOM 618 O O . TRP A 1 81 ? -7.296 -2.631 -7.400 1.00 92.62 81 TRP A O 1
ATOM 628 N N . ARG A 1 82 ? -8.379 -1.974 -9.259 1.00 95.69 82 ARG A N 1
ATOM 629 C CA . ARG A 1 82 ? -9.303 -3.121 -9.292 1.00 95.69 82 ARG A CA 1
ATOM 630 C C . ARG A 1 82 ? -8.580 -4.389 -9.732 1.00 95.69 82 ARG A C 1
ATOM 632 O O . ARG A 1 82 ? -8.694 -5.410 -9.053 1.00 95.69 82 ARG A O 1
ATOM 639 N N . ALA A 1 83 ? -7.800 -4.330 -10.811 1.00 93.19 83 ALA A N 1
ATOM 640 C CA . ALA A 1 83 ? -6.994 -5.466 -11.247 1.00 93.19 83 ALA A CA 1
ATOM 641 C C . ALA A 1 83 ? -5.880 -5.801 -10.237 1.00 93.19 83 ALA A C 1
ATOM 643 O O . ALA A 1 83 ? -5.668 -6.978 -9.933 1.00 93.19 83 ALA A O 1
ATOM 644 N N . ALA A 1 84 ? -5.235 -4.786 -9.645 1.00 93.75 84 ALA A N 1
ATOM 645 C CA . ALA A 1 84 ? -4.252 -4.977 -8.577 1.00 93.75 84 ALA A CA 1
ATOM 646 C C . ALA A 1 84 ? -4.860 -5.675 -7.343 1.00 93.75 84 ALA A C 1
ATOM 648 O O . ALA A 1 84 ? -4.357 -6.713 -6.913 1.00 93.75 84 ALA A O 1
ATOM 649 N N . ALA A 1 85 ? -5.985 -5.179 -6.813 1.00 95.94 85 ALA A N 1
ATOM 650 C CA . ALA A 1 85 ? -6.670 -5.794 -5.674 1.00 95.94 85 ALA A CA 1
ATOM 651 C C . ALA A 1 85 ? -7.123 -7.238 -5.966 1.00 95.94 85 ALA A C 1
ATOM 653 O O . ALA A 1 85 ? -6.999 -8.109 -5.103 1.00 95.94 85 ALA A O 1
ATOM 654 N N . ALA A 1 86 ? -7.586 -7.525 -7.189 1.00 97.19 86 ALA A N 1
ATOM 655 C CA . ALA A 1 86 ? -7.956 -8.876 -7.614 1.00 97.19 86 ALA A CA 1
ATOM 656 C C . ALA A 1 86 ? -6.748 -9.830 -7.737 1.00 97.19 86 ALA A C 1
ATOM 658 O O . ALA A 1 86 ? -6.874 -11.028 -7.475 1.00 97.19 86 ALA A O 1
ATOM 659 N N . LEU A 1 87 ? -5.566 -9.333 -8.114 1.00 96.56 87 LEU A N 1
ATOM 660 C CA . LEU A 1 87 ? -4.321 -10.107 -8.083 1.00 96.56 87 LEU A CA 1
ATOM 661 C C . LEU A 1 87 ? -3.873 -10.402 -6.651 1.00 96.56 87 LEU A C 1
ATOM 663 O O . LEU A 1 87 ? -3.661 -11.567 -6.318 1.00 96.56 87 LEU A O 1
ATOM 667 N N . TRP A 1 88 ? -3.807 -9.384 -5.791 1.00 94.25 88 TRP A N 1
ATOM 668 C CA . TRP A 1 88 ? -3.456 -9.551 -4.380 1.00 94.25 88 TRP A CA 1
ATOM 669 C C . TRP A 1 88 ? -4.420 -10.503 -3.650 1.00 94.25 88 TRP A C 1
ATOM 671 O O . TRP A 1 88 ? -3.980 -11.391 -2.919 1.00 94.25 88 TRP A O 1
ATOM 681 N N . ALA A 1 89 ? -5.725 -10.431 -3.942 1.00 95.81 89 ALA A N 1
ATOM 682 C CA . ALA A 1 89 ? -6.712 -11.393 -3.449 1.00 95.81 89 ALA A CA 1
ATOM 683 C C . ALA A 1 89 ? -6.410 -12.842 -3.883 1.00 95.81 89 ALA A C 1
ATOM 685 O O . ALA A 1 89 ? -6.476 -13.749 -3.055 1.00 95.81 89 ALA A O 1
ATOM 686 N N . ARG A 1 90 ? -6.046 -13.070 -5.156 1.00 96.56 90 ARG A N 1
ATOM 687 C CA . ARG A 1 90 ? -5.705 -14.409 -5.681 1.00 96.56 90 ARG A CA 1
ATOM 688 C C . ARG A 1 90 ? -4.408 -14.981 -5.106 1.00 96.56 90 ARG A C 1
ATOM 690 O O . ARG A 1 90 ? -4.285 -16.198 -5.026 1.00 96.56 90 ARG A O 1
ATOM 697 N N . MET A 1 91 ? -3.468 -14.131 -4.698 1.00 92.38 91 MET A N 1
ATOM 698 C CA . MET A 1 91 ? -2.207 -14.549 -4.071 1.00 92.38 91 MET A CA 1
ATOM 699 C C . MET A 1 91 ? -2.304 -14.728 -2.547 1.00 92.38 91 MET A C 1
ATOM 701 O O . MET A 1 91 ? -1.320 -15.111 -1.924 1.00 92.38 91 MET A O 1
ATOM 705 N N . GLY A 1 92 ? -3.463 -14.460 -1.933 1.00 93.31 92 GLY A N 1
ATOM 706 C CA . GLY A 1 92 ? -3.615 -14.528 -0.475 1.00 93.31 92 GLY A CA 1
ATOM 707 C C . GLY A 1 92 ? -2.884 -13.404 0.268 1.00 93.31 92 GLY A C 1
ATOM 708 O O . GLY A 1 92 ? -2.452 -13.609 1.398 1.00 93.31 92 GLY A O 1
ATOM 709 N N . ALA A 1 93 ? -2.756 -12.235 -0.367 1.00 91.88 93 ALA A N 1
ATOM 710 C CA . ALA A 1 93 ? -2.023 -11.057 0.098 1.00 91.88 93 ALA A CA 1
ATOM 711 C C . ALA A 1 93 ? -3.011 -9.935 0.512 1.00 91.88 93 ALA A C 1
ATOM 713 O O . ALA A 1 93 ? -3.357 -9.059 -0.291 1.00 91.88 93 ALA A O 1
ATOM 714 N N . PRO A 1 94 ? -3.608 -10.005 1.720 1.00 93.50 94 PRO A N 1
ATOM 715 C CA . PRO A 1 94 ? -4.717 -9.134 2.109 1.00 93.50 94 PRO A CA 1
ATOM 716 C C . PRO A 1 94 ? -4.291 -7.690 2.405 1.00 93.50 94 PRO A C 1
ATOM 718 O O . PRO A 1 94 ? -5.080 -6.776 2.181 1.00 93.50 94 PRO A O 1
ATOM 721 N N . PHE A 1 95 ? -3.070 -7.466 2.891 1.00 90.69 95 PHE A N 1
ATOM 722 C CA . PHE A 1 95 ? -2.587 -6.131 3.254 1.00 90.69 95 PHE A CA 1
ATOM 723 C C . PHE A 1 95 ? -2.351 -5.285 1.995 1.00 90.69 95 PHE A C 1
ATOM 725 O O . PHE A 1 95 ? -2.812 -4.152 1.879 1.00 90.69 95 PHE A O 1
ATOM 732 N N . GLU A 1 96 ? -1.738 -5.904 0.996 1.00 93.00 96 GLU A N 1
ATOM 733 C CA . GLU A 1 96 ? -1.432 -5.375 -0.325 1.00 93.00 96 GLU A CA 1
ATOM 734 C C . GLU A 1 96 ? -2.717 -5.152 -1.140 1.00 93.00 96 GLU A C 1
ATOM 736 O O . GLU A 1 96 ? -2.880 -4.108 -1.777 1.00 93.00 96 GLU A O 1
ATOM 741 N N . ARG A 1 97 ? -3.693 -6.072 -1.035 1.00 96.38 97 ARG A N 1
ATOM 742 C CA . ARG A 1 97 ? -5.062 -5.874 -1.548 1.00 96.38 97 ARG A CA 1
ATOM 743 C C . ARG A 1 97 ? -5.687 -4.612 -0.958 1.00 96.38 97 ARG A C 1
ATOM 745 O O . ARG A 1 97 ? -6.236 -3.810 -1.709 1.00 96.38 97 ARG A O 1
ATOM 752 N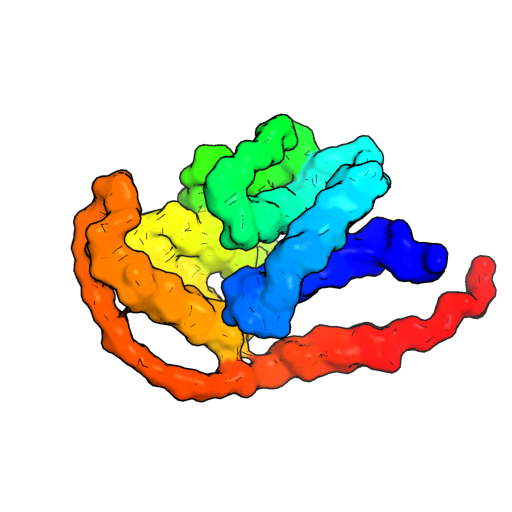 N . ALA A 1 98 ? -5.618 -4.436 0.360 1.00 95.44 98 ALA A N 1
ATOM 753 C CA . ALA A 1 98 ? -6.191 -3.275 1.027 1.00 95.44 98 ALA A CA 1
ATOM 754 C C . ALA A 1 98 ? -5.473 -1.973 0.621 1.00 95.44 98 ALA A C 1
ATOM 756 O O . ALA A 1 98 ? -6.144 -1.001 0.281 1.00 95.44 98 ALA A O 1
ATOM 757 N N . LEU A 1 99 ? -4.135 -1.965 0.532 1.00 92.44 99 LEU A N 1
ATOM 758 C CA . LEU A 1 99 ? -3.364 -0.826 0.011 1.00 92.44 99 LEU A CA 1
ATOM 759 C C . LEU A 1 99 ? -3.722 -0.468 -1.443 1.00 92.44 99 LEU A C 1
ATOM 761 O O . LEU A 1 99 ? -3.750 0.715 -1.784 1.00 92.44 99 LEU A O 1
ATOM 765 N N . ALA A 1 100 ? -4.022 -1.450 -2.299 1.00 93.06 100 ALA A N 1
ATOM 766 C CA . ALA A 1 100 ? -4.525 -1.186 -3.647 1.00 93.06 100 ALA A CA 1
ATOM 767 C C . ALA A 1 100 ? -5.930 -0.555 -3.607 1.00 93.06 100 ALA A C 1
ATOM 769 O O . ALA A 1 100 ? -6.155 0.489 -4.219 1.00 93.06 100 ALA A O 1
ATOM 770 N N . LEU A 1 101 ? -6.854 -1.132 -2.831 1.00 94.69 101 LEU A N 1
ATOM 771 C CA . LEU A 1 101 ? -8.232 -0.644 -2.677 1.00 94.69 101 LEU A CA 1
ATOM 772 C C . LEU A 1 101 ? -8.328 0.794 -2.126 1.00 94.69 101 LEU A C 1
ATOM 774 O O . LEU A 1 101 ? -9.285 1.497 -2.451 1.00 94.69 101 LEU A O 1
ATOM 778 N N . LEU A 1 102 ? -7.337 1.275 -1.360 1.00 91.81 102 LEU A N 1
ATOM 779 C CA . LEU A 1 102 ? -7.291 2.670 -0.889 1.00 91.81 102 LEU A CA 1
ATOM 780 C C . LEU A 1 102 ? -7.245 3.710 -2.023 1.00 91.81 102 LEU A C 1
ATOM 782 O O . LEU A 1 102 ? -7.715 4.832 -1.831 1.00 91.81 102 LEU A O 1
ATOM 786 N N . GLN A 1 103 ? -6.725 3.353 -3.202 1.00 89.56 103 GLN A N 1
ATOM 787 C CA . GLN A 1 103 ? -6.739 4.226 -4.385 1.00 89.56 103 GLN A CA 1
ATOM 788 C C . GLN A 1 103 ? -8.126 4.336 -5.044 1.00 89.56 103 GLN A C 1
ATOM 790 O O . GLN A 1 103 ? -8.303 5.118 -5.980 1.00 89.56 103 GLN A O 1
ATOM 795 N N . GLY A 1 104 ? -9.087 3.521 -4.605 1.00 89.25 104 GLY A N 1
ATOM 796 C CA . GLY A 1 104 ? -10.379 3.372 -5.250 1.00 89.25 104 GLY A CA 1
ATOM 797 C C . GLY A 1 104 ? -11.452 4.369 -4.830 1.00 89.25 104 GLY A C 1
ATOM 798 O O . GLY A 1 104 ? -11.200 5.436 -4.272 1.00 89.25 104 GLY A O 1
ATOM 799 N N . ASP A 1 105 ? -12.689 4.002 -5.151 1.00 88.50 105 ASP A N 1
ATOM 800 C CA . ASP A 1 105 ? -13.885 4.710 -4.700 1.00 88.50 105 ASP A CA 1
ATOM 801 C C . ASP A 1 105 ? -14.184 4.449 -3.209 1.00 88.50 105 ASP A C 1
ATOM 803 O O . ASP A 1 105 ? -13.544 3.629 -2.550 1.00 88.50 105 ASP A O 1
ATOM 807 N N . GLU A 1 106 ? -15.178 5.149 -2.653 1.00 88.25 106 GLU A N 1
ATOM 808 C CA . GLU A 1 106 ? -15.506 5.047 -1.224 1.00 88.25 106 GLU A CA 1
ATOM 809 C C . GLU A 1 106 ? -15.982 3.637 -0.808 1.00 88.25 106 GLU A C 1
ATOM 811 O O . GLU A 1 106 ? -15.921 3.292 0.369 1.00 88.25 106 GLU A O 1
ATOM 816 N N . ALA A 1 107 ? -16.454 2.796 -1.739 1.00 89.69 107 ALA A N 1
ATOM 817 C CA . ALA A 1 107 ? -16.797 1.411 -1.420 1.00 89.69 107 ALA A CA 1
ATOM 818 C C . ALA A 1 107 ? -15.527 0.564 -1.258 1.00 89.69 107 ALA A C 1
ATOM 820 O O . ALA A 1 107 ? -15.368 -0.095 -0.231 1.00 89.69 107 ALA A O 1
ATOM 821 N N . ALA A 1 108 ? -14.590 0.671 -2.203 1.00 93.94 108 ALA A N 1
ATOM 822 C CA . ALA A 1 108 ? -13.276 0.034 -2.109 1.00 93.94 108 ALA A CA 1
ATOM 823 C C . ALA A 1 108 ? -12.487 0.494 -0.871 1.00 93.94 108 ALA A C 1
ATOM 825 O O . ALA A 1 108 ? -11.882 -0.315 -0.175 1.00 93.94 108 ALA A O 1
ATOM 826 N N . GLN A 1 109 ? -12.551 1.783 -0.538 1.00 93.06 109 GLN A N 1
ATOM 827 C CA . GLN A 1 109 ? -11.893 2.340 0.643 1.00 93.06 109 GLN A CA 1
ATOM 828 C C . GLN A 1 109 ? -12.482 1.842 1.975 1.00 93.06 109 GLN A C 1
ATOM 830 O O . GLN A 1 109 ? -11.741 1.714 2.952 1.00 93.06 109 GLN A O 1
ATOM 835 N N . ARG A 1 110 ? -13.785 1.528 2.029 1.00 92.19 110 ARG A N 1
ATOM 836 C CA . ARG A 1 110 ? -14.392 0.852 3.190 1.00 92.19 110 ARG A CA 1
ATOM 837 C C . ARG A 1 110 ? -13.990 -0.626 3.248 1.00 92.19 110 ARG A C 1
ATOM 839 O O . ARG A 1 110 ? -13.565 -1.072 4.304 1.00 92.19 110 ARG A O 1
ATOM 846 N N . GLU A 1 111 ? -13.983 -1.335 2.117 1.00 96.31 111 GLU A N 1
ATOM 847 C CA . GLU A 1 111 ? -13.475 -2.717 2.037 1.00 96.31 111 GLU A CA 1
ATOM 848 C C . GLU A 1 111 ? -12.002 -2.816 2.488 1.00 96.31 111 GLU A C 1
ATOM 850 O O . GLU A 1 111 ? -11.635 -3.723 3.234 1.00 96.31 111 GLU A O 1
ATOM 855 N N . ALA A 1 112 ? -11.158 -1.853 2.102 1.00 95.94 112 ALA A N 1
ATOM 856 C CA . ALA A 1 112 ? -9.775 -1.756 2.570 1.00 95.94 112 ALA A CA 1
ATOM 857 C C . ALA A 1 112 ? -9.694 -1.639 4.099 1.00 95.94 112 ALA A C 1
ATOM 859 O O . ALA A 1 112 ? -8.894 -2.328 4.732 1.00 95.94 112 ALA A O 1
ATOM 860 N N . LEU A 1 113 ? -10.535 -0.787 4.699 1.00 95.38 113 LEU A N 1
ATOM 861 C CA . LEU A 1 113 ? -10.611 -0.635 6.149 1.00 95.38 113 LEU A CA 1
ATOM 862 C C . LEU A 1 113 ? -11.053 -1.936 6.830 1.00 95.38 113 LEU A C 1
ATOM 864 O O . LEU A 1 113 ? -10.381 -2.364 7.765 1.00 95.38 113 LEU A O 1
ATOM 868 N N . ASP A 1 114 ? -12.108 -2.588 6.337 1.00 96.00 114 ASP A N 1
ATOM 869 C CA . ASP A 1 114 ? -12.597 -3.865 6.873 1.00 96.00 114 ASP A CA 1
ATOM 870 C C . ASP A 1 114 ? -11.493 -4.941 6.855 1.00 96.00 114 ASP A C 1
ATOM 872 O O . ASP A 1 114 ? -11.330 -5.694 7.818 1.00 96.00 114 ASP A O 1
ATOM 876 N N . ILE A 1 115 ? -10.670 -4.975 5.798 1.00 96.88 115 ILE A N 1
ATOM 877 C CA . ILE A 1 115 ? -9.510 -5.873 5.702 1.00 96.88 115 ILE A CA 1
ATOM 878 C C . ILE A 1 115 ? -8.424 -5.504 6.727 1.00 96.88 115 ILE A C 1
ATOM 880 O O . ILE A 1 115 ? -7.925 -6.393 7.420 1.00 96.88 115 ILE A O 1
ATOM 884 N N . PHE A 1 116 ? -8.061 -4.225 6.885 1.00 93.94 116 PHE A N 1
ATOM 885 C CA . PHE A 1 116 ? -7.083 -3.812 7.906 1.00 93.94 116 PHE A CA 1
ATOM 886 C C . PHE A 1 116 ? -7.580 -4.078 9.339 1.00 93.94 116 PHE A C 1
ATOM 888 O O . PHE A 1 116 ? -6.783 -4.437 10.210 1.00 93.94 116 PHE A O 1
ATOM 895 N N . GLU A 1 117 ? -8.886 -3.952 9.592 1.00 93.12 117 GLU A N 1
ATOM 896 C CA . GLU A 1 117 ? -9.507 -4.309 10.870 1.00 93.12 117 GLU A CA 1
ATOM 897 C C . GLU A 1 117 ? -9.477 -5.828 11.111 1.00 93.12 117 GLU A C 1
ATOM 899 O O . GLU A 1 117 ? -9.047 -6.257 12.185 1.00 93.12 117 GLU A O 1
ATOM 904 N N . ALA A 1 118 ? -9.808 -6.647 10.106 1.00 93.75 118 ALA A N 1
ATOM 905 C CA . ALA A 1 118 ? -9.706 -8.109 10.171 1.00 93.75 118 ALA A CA 1
ATOM 906 C C . ALA A 1 118 ? -8.257 -8.612 10.346 1.00 93.75 118 ALA A C 1
ATOM 908 O O . ALA A 1 118 ? -8.020 -9.619 11.014 1.00 93.75 118 ALA A O 1
ATOM 909 N N . LEU A 1 119 ? -7.270 -7.888 9.806 1.00 92.75 119 LEU A N 1
ATOM 910 C CA . LEU A 1 119 ? -5.840 -8.131 10.039 1.00 92.75 119 LEU A CA 1
ATOM 911 C C . LEU A 1 119 ? -5.352 -7.657 11.420 1.00 92.75 119 LEU A C 1
ATOM 913 O O . LEU A 1 119 ? -4.193 -7.894 11.773 1.00 92.75 119 LEU A O 1
ATOM 917 N N . GLY A 1 120 ? -6.186 -6.970 12.205 1.00 90.00 120 GLY A N 1
ATOM 918 C CA . GLY A 1 120 ? -5.783 -6.370 13.477 1.00 90.00 120 GLY A CA 1
ATOM 919 C C . GLY A 1 120 ? -4.738 -5.257 13.326 1.00 90.00 120 GLY A C 1
ATOM 920 O O . GLY A 1 120 ? -4.079 -4.904 14.306 1.00 90.00 120 GLY A O 1
ATOM 921 N N . ALA A 1 121 ? -4.580 -4.692 12.124 1.00 89.19 121 ALA A N 1
ATOM 922 C CA . ALA A 1 121 ? -3.605 -3.655 11.788 1.00 89.19 121 ALA A CA 1
ATOM 923 C C . ALA A 1 121 ? -4.071 -2.278 12.301 1.00 89.19 121 ALA A C 1
ATOM 925 O O . ALA A 1 121 ? -4.303 -1.344 11.537 1.00 89.19 121 ALA A O 1
ATOM 926 N N . ARG A 1 122 ? -4.264 -2.158 13.621 1.00 90.56 122 ARG A N 1
ATOM 927 C CA . ARG A 1 122 ? -4.880 -0.991 14.275 1.00 90.56 122 ARG A CA 1
ATOM 928 C C . ARG A 1 122 ? -4.250 0.372 13.939 1.00 90.56 122 ARG A C 1
ATOM 930 O O . ARG A 1 122 ? -5.056 1.274 13.708 1.00 90.56 122 ARG A O 1
ATOM 937 N N . PRO A 1 123 ? -2.912 0.567 13.873 1.00 90.19 123 PRO A N 1
ATOM 938 C CA . PRO A 1 123 ? -2.326 1.808 13.347 1.00 90.19 123 PRO A CA 1
ATOM 939 C C . PRO A 1 123 ? -2.848 2.146 11.947 1.00 90.19 123 PRO A C 1
ATOM 941 O O . PRO A 1 123 ? -3.464 3.194 11.763 1.00 90.19 123 PRO A O 1
ATOM 944 N N . VAL A 1 124 ? -2.708 1.224 10.990 1.00 90.56 124 VAL A N 1
ATOM 945 C CA . VAL A 1 124 ? -3.151 1.410 9.599 1.00 90.56 124 VAL A CA 1
ATOM 946 C C . VAL A 1 124 ? -4.661 1.647 9.518 1.00 90.56 124 VAL A C 1
ATOM 948 O O . VAL A 1 124 ? -5.095 2.596 8.876 1.00 90.56 124 VAL A O 1
ATOM 951 N N . ALA A 1 125 ? -5.480 0.885 10.245 1.00 91.94 125 ALA A N 1
ATOM 952 C CA . ALA A 1 125 ? -6.924 1.113 10.313 1.00 91.94 125 ALA A CA 1
ATOM 953 C C . ALA A 1 125 ? -7.285 2.462 10.974 1.00 91.94 125 ALA A C 1
ATOM 955 O O . ALA A 1 125 ? -8.284 3.087 10.620 1.00 91.94 125 ALA A O 1
ATOM 956 N N . GLN A 1 126 ? -6.515 2.955 11.951 1.00 91.88 126 GLN A N 1
ATOM 957 C CA . GLN A 1 126 ? -6.718 4.293 12.521 1.00 91.88 126 GLN A CA 1
ATOM 958 C C . GLN A 1 126 ? -6.339 5.386 11.515 1.00 91.88 126 GLN A C 1
ATOM 960 O O . GLN A 1 126 ? -7.097 6.346 11.363 1.00 91.88 126 GLN A O 1
ATOM 965 N N . HIS A 1 127 ? -5.217 5.219 10.814 1.00 91.62 127 HIS A N 1
ATOM 966 C CA . HIS A 1 127 ? -4.738 6.129 9.777 1.00 91.62 127 HIS A CA 1
ATOM 967 C C . HIS A 1 127 ? -5.695 6.198 8.590 1.00 91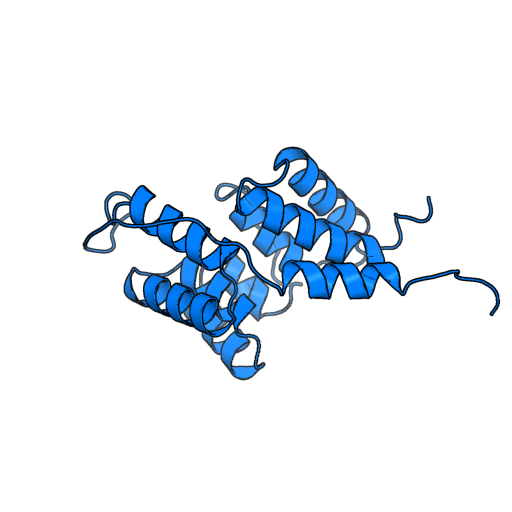.62 127 HIS A C 1
ATOM 969 O O . HIS A 1 127 ? -6.151 7.282 8.250 1.00 91.62 127 HIS A O 1
ATOM 975 N N . VAL A 1 128 ? -6.124 5.057 8.046 1.00 90.69 128 VAL A N 1
ATOM 976 C CA . VAL A 1 128 ? -7.135 4.971 6.979 1.00 90.69 128 VAL A CA 1
ATOM 977 C C . VAL A 1 128 ? -8.437 5.645 7.408 1.00 90.69 128 VAL A C 1
ATOM 979 O O . VAL A 1 128 ? -8.922 6.524 6.698 1.00 90.69 128 VAL A O 1
ATOM 982 N N . ARG A 1 129 ? -8.965 5.366 8.610 1.00 90.69 129 ARG A N 1
ATOM 983 C CA . ARG A 1 129 ? -10.119 6.122 9.141 1.00 90.69 129 ARG A CA 1
ATOM 984 C C . ARG A 1 129 ? -9.831 7.628 9.242 1.00 90.69 129 ARG A C 1
ATOM 986 O O . ARG A 1 129 ? -10.745 8.429 9.065 1.00 90.69 129 ARG A O 1
ATOM 993 N N . GLY A 1 130 ? -8.592 8.028 9.521 1.00 89.44 130 GLY A N 1
ATOM 994 C CA . GLY A 1 130 ? -8.123 9.413 9.471 1.00 89.44 130 GLY A CA 1
ATOM 995 C C . GLY A 1 130 ? -8.137 10.007 8.059 1.00 89.44 130 GLY A C 1
ATOM 996 O O . GLY A 1 130 ? -8.643 11.114 7.884 1.00 89.44 130 GLY A O 1
ATOM 997 N N . LEU A 1 131 ? -7.643 9.282 7.054 1.00 86.38 131 LEU A N 1
ATOM 998 C CA . LEU A 1 131 ? -7.657 9.677 5.643 1.00 86.38 131 LEU A CA 1
ATOM 999 C C . LEU A 1 131 ? -9.096 9.874 5.153 1.00 86.38 131 LEU A C 1
ATOM 1001 O O . LEU A 1 131 ? -9.428 10.964 4.700 1.00 86.38 131 LEU A O 1
ATOM 1005 N N . LEU A 1 132 ? -9.992 8.903 5.360 1.00 84.88 132 LEU A N 1
ATOM 1006 C CA . LEU A 1 132 ? -11.397 9.000 4.924 1.00 84.88 132 LEU A CA 1
ATOM 1007 C C . LEU A 1 132 ? -12.130 10.204 5.548 1.00 84.88 132 LEU A C 1
ATOM 1009 O O . LEU A 1 132 ? -12.933 10.869 4.889 1.00 84.88 132 LEU A O 1
ATOM 1013 N N . ARG A 1 133 ? -11.799 10.557 6.799 1.00 83.25 133 ARG A N 1
ATOM 1014 C CA . ARG A 1 133 ? -12.316 11.762 7.475 1.00 83.25 133 ARG A CA 1
ATOM 1015 C C . ARG A 1 133 ? -11.736 13.064 6.918 1.00 83.25 133 ARG A C 1
ATOM 1017 O O . ARG A 1 133 ? -12.466 14.051 6.871 1.00 83.25 133 ARG A O 1
ATOM 1024 N N . GLN A 1 134 ? -10.461 13.079 6.526 1.00 75.62 134 GLN A N 1
ATOM 1025 C CA . GLN A 1 134 ? -9.767 14.251 5.973 1.00 75.62 134 GLN A CA 1
ATOM 1026 C C . GLN A 1 134 ? -10.146 14.510 4.511 1.00 75.62 134 GLN A C 1
ATOM 1028 O O . GLN A 1 134 ? -10.467 15.641 4.154 1.00 75.62 134 GLN A O 1
ATOM 1033 N N . SER A 1 135 ? -10.211 13.460 3.688 1.00 66.12 135 SER A N 1
ATOM 1034 C CA . SER A 1 135 ? -10.783 13.505 2.338 1.00 66.12 135 SER A CA 1
ATOM 1035 C C . SER A 1 135 ? -12.242 13.970 2.354 1.00 66.12 135 SER A C 1
ATOM 1037 O O . SER A 1 135 ? -12.723 14.504 1.351 1.00 66.12 135 SER A O 1
ATOM 1039 N N . GLY A 1 136 ? -12.951 13.756 3.475 1.00 52.97 136 GLY A N 1
ATOM 1040 C CA . GLY A 1 136 ? -14.300 14.261 3.763 1.00 52.97 136 GLY A CA 1
ATOM 1041 C C . GLY A 1 136 ? -15.375 13.793 2.779 1.00 52.97 136 GLY A C 1
ATOM 1042 O O . GLY A 1 136 ? -16.449 14.390 2.719 1.00 52.97 136 GLY A O 1
ATOM 1043 N N . VAL A 1 137 ? -15.041 12.795 1.952 1.00 51.69 137 VAL A N 1
ATOM 1044 C CA . VAL A 1 137 ? -15.681 12.461 0.666 1.00 51.69 137 VAL A CA 1
ATOM 1045 C C . VAL A 1 137 ? -16.050 13.725 -0.138 1.00 51.69 137 VAL A C 1
ATOM 1047 O O . VAL A 1 137 ? -17.165 13.884 -0.640 1.00 51.69 137 VAL A O 1
ATOM 1050 N N . GLY A 1 138 ? -15.112 14.680 -0.181 1.00 38.19 138 GLY A N 1
ATOM 1051 C CA . GLY A 1 138 ? -15.394 16.083 -0.493 1.00 38.19 138 GLY A CA 1
ATOM 1052 C C . GLY A 1 138 ? -14.450 16.770 -1.483 1.00 38.19 138 GLY A C 1
ATOM 1053 O O . GLY A 1 138 ? -14.821 17.833 -1.982 1.00 38.19 138 GLY A O 1
ATOM 1054 N N . ARG A 1 139 ? -13.269 16.211 -1.811 1.00 33.66 139 ARG A N 1
ATOM 1055 C CA . ARG A 1 139 ? -12.420 16.755 -2.898 1.00 33.66 139 ARG A CA 1
ATOM 1056 C C . ARG A 1 139 ? -11.392 15.785 -3.514 1.00 33.66 139 ARG A C 1
ATOM 1058 O O . ARG A 1 139 ? -10.208 16.085 -3.585 1.00 33.66 139 ARG A O 1
ATOM 1065 N N . ILE A 1 140 ? -11.870 14.665 -4.055 1.00 41.97 140 ILE A N 1
ATOM 1066 C CA . ILE A 1 140 ? -11.196 13.964 -5.170 1.00 41.97 140 ILE A CA 1
ATOM 1067 C C . ILE A 1 140 ? -11.945 14.320 -6.467 1.00 41.97 140 ILE A C 1
ATOM 1069 O O . ILE A 1 140 ? -13.134 14.657 -6.431 1.00 41.97 140 ILE A O 1
ATOM 1073 N N . ALA A 1 141 ? -11.270 14.294 -7.618 1.00 34.41 141 ALA A N 1
ATOM 1074 C CA . ALA A 1 141 ? -11.865 14.624 -8.910 1.00 34.41 141 ALA A CA 1
ATOM 1075 C C . ALA A 1 141 ? -12.921 13.585 -9.367 1.00 34.41 141 ALA A C 1
ATOM 1077 O O . ALA A 1 141 ? -12.630 12.672 -10.128 1.00 34.41 141 ALA A O 1
ATOM 1078 N N . ARG A 1 142 ? -14.177 13.804 -8.946 1.00 32.03 142 ARG A N 1
ATOM 1079 C CA . ARG A 1 142 ? -15.425 13.175 -9.440 1.00 32.03 142 ARG A CA 1
ATOM 1080 C C . ARG A 1 142 ? -15.613 11.665 -9.183 1.00 32.03 142 ARG A C 1
ATOM 1082 O O . ARG A 1 142 ? -15.760 10.876 -10.109 1.00 32.03 142 ARG A O 1
ATOM 1089 N N . GLY A 1 143 ? -15.834 11.329 -7.910 1.00 30.59 143 GLY A N 1
ATOM 1090 C CA . GLY A 1 143 ? -16.710 10.231 -7.458 1.00 30.59 143 GLY A CA 1
ATOM 1091 C C . GLY A 1 143 ? -17.673 10.749 -6.360 1.00 30.59 143 GLY A C 1
ATOM 1092 O O . GLY A 1 143 ? -17.261 11.649 -5.624 1.00 30.59 143 GLY A O 1
ATOM 1093 N N . PRO A 1 144 ? -18.947 10.307 -6.251 1.00 29.20 144 PRO A N 1
ATOM 1094 C CA . PRO A 1 144 ? -19.939 11.022 -5.426 1.00 29.20 144 PRO A CA 1
ATOM 1095 C C . PRO A 1 144 ? -20.256 10.427 -4.027 1.00 29.20 144 PRO A C 1
ATOM 1097 O O . PRO A 1 144 ? -20.996 9.455 -3.970 1.00 29.20 144 PRO A O 1
ATOM 1100 N N . ARG A 1 145 ? -19.892 11.161 -2.946 1.00 34.47 145 ARG A N 1
ATOM 1101 C CA . ARG A 1 145 ? -20.554 11.251 -1.596 1.00 34.47 145 ARG A CA 1
ATOM 1102 C C . ARG A 1 145 ? -20.626 9.958 -0.719 1.00 34.47 145 ARG A C 1
ATOM 1104 O O . ARG A 1 145 ? -20.917 8.903 -1.256 1.00 34.47 145 ARG A O 1
ATOM 1111 N N . GLN A 1 146 ? -20.519 9.967 0.628 1.00 26.83 146 GLN A N 1
ATOM 1112 C CA . GLN A 1 146 ? -20.492 11.026 1.674 1.00 26.83 146 GLN A CA 1
ATOM 1113 C C . GLN A 1 146 ? -20.146 10.461 3.092 1.00 26.83 146 GLN A C 1
ATOM 1115 O O . GLN A 1 146 ? -20.679 9.414 3.434 1.00 26.83 146 GLN A O 1
ATOM 1120 N N . ALA A 1 147 ? -19.500 11.264 3.974 1.00 25.47 147 ALA A N 1
ATOM 1121 C CA . ALA A 1 147 ? -19.551 11.192 5.472 1.00 25.47 147 ALA A CA 1
ATOM 1122 C C . ALA A 1 147 ? -18.928 9.947 6.197 1.00 25.47 147 ALA A C 1
ATOM 1124 O O . ALA A 1 147 ? -18.848 8.880 5.620 1.00 25.47 147 ALA A O 1
ATOM 1125 N N . THR A 1 148 ? -18.486 9.934 7.479 1.00 28.86 148 THR A N 1
ATOM 1126 C CA . THR A 1 148 ? -18.155 10.951 8.522 1.00 28.86 148 THR A CA 1
ATOM 1127 C C . THR A 1 148 ? -17.265 10.318 9.645 1.00 28.86 148 THR A C 1
ATOM 1129 O O . THR A 1 148 ? -16.991 9.123 9.642 1.00 28.86 148 THR A O 1
ATOM 1132 N N . ARG A 1 149 ? -16.761 11.136 10.592 1.00 30.48 149 ARG A N 1
ATOM 1133 C CA . ARG A 1 149 ? -16.006 10.816 11.847 1.00 30.48 149 ARG A CA 1
ATOM 1134 C C . ARG A 1 149 ? -16.743 9.777 12.736 1.00 30.48 149 ARG A C 1
ATOM 1136 O O . ARG A 1 149 ? -17.938 9.607 12.556 1.00 30.48 149 ARG A O 1
ATOM 1143 N N . ALA A 1 150 ? -16.181 9.084 13.738 1.00 27.22 150 ALA A N 1
ATOM 1144 C CA . ALA A 1 150 ? -15.006 9.234 14.637 1.00 27.22 150 ALA A CA 1
ATOM 1145 C C . ALA A 1 150 ? -14.597 7.795 15.134 1.00 27.22 150 ALA A C 1
ATOM 1147 O O . ALA A 1 150 ? -15.068 6.847 14.515 1.00 27.22 150 ALA A O 1
ATOM 1148 N N . ASN A 1 151 ? -13.820 7.425 16.175 1.00 29.50 151 ASN A N 1
ATOM 1149 C CA . ASN A 1 151 ? -12.580 7.823 16.904 1.00 29.50 151 ASN A CA 1
ATOM 1150 C C . ASN A 1 151 ? -12.196 6.601 17.822 1.00 29.50 151 ASN A C 1
ATOM 1152 O O . ASN A 1 151 ? -13.038 5.723 17.962 1.00 29.50 151 ASN A O 1
ATOM 1156 N N . GLN A 1 152 ? -11.041 6.407 18.492 1.00 33.16 152 GLN A N 1
ATOM 1157 C CA . GLN A 1 152 ? -9.686 7.007 18.535 1.00 33.16 152 GLN A CA 1
ATOM 1158 C C . GLN A 1 152 ? -8.773 6.157 19.472 1.00 33.16 152 GLN A C 1
ATOM 1160 O O . GLN A 1 152 ? -9.265 5.697 20.495 1.00 33.16 152 GLN A O 1
ATOM 1165 N N . ALA A 1 153 ? -7.464 6.063 19.179 1.00 40.25 153 ALA A N 1
ATOM 1166 C CA . ALA A 1 153 ? -6.362 5.480 19.981 1.00 40.25 153 ALA A CA 1
ATOM 1167 C C . ALA A 1 153 ? -6.369 3.950 20.238 1.00 40.25 153 ALA A C 1
ATOM 1169 O O . ALA A 1 153 ? -7.300 3.402 20.820 1.00 40.25 153 ALA A O 1
ATOM 1170 N N . GLY A 1 154 ? -5.259 3.270 19.898 1.00 33.34 154 GLY A N 1
ATOM 1171 C CA . GLY A 1 154 ? -4.970 1.903 20.369 1.00 33.34 154 GLY A CA 1
ATOM 1172 C C . GLY A 1 154 ? -4.109 1.040 19.437 1.00 33.34 154 GLY A C 1
ATOM 1173 O O . GLY A 1 154 ? -4.648 0.180 18.742 1.00 33.34 154 GLY A O 1
ATOM 1174 N N . LEU A 1 155 ? -2.783 1.220 19.465 1.00 33.75 155 LEU A N 1
ATOM 1175 C CA . LEU A 1 155 ? -1.799 0.313 18.843 1.00 33.75 155 LEU A CA 1
ATOM 1176 C C . LEU A 1 155 ? -1.823 -1.085 19.502 1.00 33.75 155 LEU A C 1
ATOM 1178 O O . LEU A 1 155 ? -2.105 -1.188 20.696 1.00 33.75 155 LEU A O 1
ATOM 1182 N N . THR A 1 156 ? -1.509 -2.163 18.764 1.00 47.22 156 THR A N 1
ATOM 1183 C CA . THR A 1 156 ? -1.491 -3.539 19.320 1.00 47.22 156 THR A CA 1
ATOM 1184 C C . THR A 1 156 ? -0.531 -4.516 18.644 1.00 47.22 156 THR A C 1
ATOM 1186 O O . THR A 1 156 ? -0.518 -4.621 17.422 1.00 47.22 156 THR A O 1
ATOM 1189 N N . GLN A 1 157 ? 0.120 -5.336 19.482 1.00 35.94 157 GLN A N 1
ATOM 1190 C CA . GLN A 1 157 ? 0.691 -6.683 19.268 1.00 35.94 157 GLN A CA 1
ATOM 1191 C C . GLN A 1 157 ? 1.530 -6.982 18.013 1.00 35.94 157 GLN A C 1
ATOM 1193 O O . GLN A 1 157 ? 2.663 -7.418 18.185 1.00 35.94 157 GLN A O 1
ATOM 1198 N N . ARG A 1 158 ? 1.057 -6.754 16.783 1.00 41.16 158 ARG A N 1
ATOM 1199 C CA . ARG A 1 158 ? 1.822 -7.065 15.558 1.00 41.16 158 ARG A CA 1
ATOM 1200 C C . ARG A 1 158 ? 3.145 -6.292 15.468 1.00 41.16 158 ARG A C 1
ATOM 1202 O O . ARG A 1 158 ? 4.149 -6.835 15.022 1.00 41.16 158 ARG A O 1
ATOM 1209 N N . GLN A 1 159 ? 3.183 -5.078 16.021 1.00 43.78 159 GLN A N 1
ATOM 1210 C CA . GLN A 1 159 ? 4.417 -4.300 16.202 1.00 43.78 159 GLN A CA 1
ATOM 1211 C C . GLN A 1 159 ? 5.425 -4.964 17.175 1.00 43.78 159 GLN A C 1
ATOM 1213 O O . GLN A 1 159 ? 6.621 -4.726 17.048 1.00 43.78 159 GLN A O 1
ATOM 1218 N N . MET A 1 160 ? 4.993 -5.837 18.101 1.00 44.62 160 MET A N 1
ATOM 1219 C CA . MET A 1 160 ? 5.911 -6.665 18.905 1.00 44.62 160 MET A CA 1
ATOM 1220 C C . MET A 1 160 ? 6.403 -7.904 18.147 1.00 44.62 160 MET A C 1
ATOM 1222 O O . MET A 1 160 ? 7.538 -8.320 18.353 1.00 44.62 160 MET A O 1
ATOM 1226 N N . GLU A 1 161 ? 5.581 -8.503 17.282 1.00 41.91 161 GLU A N 1
ATOM 1227 C CA . GLU A 1 161 ? 5.962 -9.706 16.522 1.00 41.91 161 GLU A CA 1
ATOM 1228 C C . GLU A 1 161 ? 7.099 -9.404 15.533 1.00 41.91 161 GLU A C 1
ATOM 1230 O O . GLU A 1 161 ? 8.079 -10.146 15.477 1.00 41.91 161 GLU A O 1
ATOM 1235 N N . VAL A 1 162 ? 7.032 -8.264 14.834 1.00 49.56 162 VAL A N 1
ATOM 1236 C CA . VAL A 1 162 ? 8.127 -7.783 13.969 1.00 49.56 162 VAL A CA 1
ATOM 1237 C C . VAL A 1 162 ? 9.397 -7.501 14.786 1.00 49.56 162 VAL A C 1
ATOM 1239 O O . VAL A 1 162 ? 10.494 -7.871 14.366 1.00 49.56 162 VAL A O 1
ATOM 1242 N N . LEU A 1 163 ? 9.266 -6.929 15.989 1.00 43.69 163 LEU A N 1
ATOM 1243 C CA . LEU A 1 163 ? 10.403 -6.664 16.878 1.00 43.69 163 LEU A CA 1
ATOM 1244 C C . LEU A 1 163 ? 11.090 -7.965 17.346 1.00 43.69 163 LEU A C 1
ATOM 1246 O O . LEU A 1 163 ? 12.315 -8.069 17.303 1.00 43.69 163 LEU A O 1
ATOM 1250 N N . GLN A 1 164 ? 10.313 -8.989 17.717 1.00 42.78 164 GLN A N 1
ATOM 1251 C CA . GLN A 1 164 ? 10.831 -10.296 18.153 1.00 42.78 164 GLN A CA 1
ATOM 1252 C C . GLN A 1 164 ? 11.528 -11.087 17.033 1.00 42.78 164 GLN A C 1
ATOM 1254 O O . GLN A 1 164 ? 12.401 -11.912 17.317 1.00 42.78 164 GLN A O 1
ATOM 1259 N N . LEU A 1 165 ? 11.175 -10.842 15.766 1.00 42.97 165 LEU A N 1
ATOM 1260 C CA . LEU A 1 165 ? 11.879 -11.421 14.616 1.00 42.97 165 LEU A CA 1
ATOM 1261 C C . LEU A 1 165 ? 13.248 -10.761 14.382 1.00 42.97 165 LEU A C 1
ATOM 1263 O O . LEU A 1 165 ? 14.189 -11.447 13.983 1.00 42.97 165 LEU A O 1
ATOM 1267 N N . ILE A 1 166 ? 13.395 -9.470 14.698 1.00 48.44 166 ILE A N 1
ATOM 1268 C CA . ILE A 1 166 ? 14.683 -8.758 14.644 1.00 48.44 166 ILE A CA 1
ATOM 1269 C C . ILE A 1 166 ? 15.585 -9.170 15.822 1.00 48.44 166 ILE A C 1
ATOM 1271 O O . ILE A 1 166 ? 16.775 -9.426 15.631 1.00 48.44 166 ILE A O 1
ATOM 1275 N N . GLU A 1 167 ? 15.024 -9.323 17.025 1.00 36.59 167 GLU A N 1
ATOM 1276 C CA . GLU A 1 167 ? 15.769 -9.649 18.256 1.00 36.59 167 GLU A CA 1
ATOM 1277 C C . GLU A 1 167 ? 16.459 -11.034 18.228 1.00 36.59 167 GLU A C 1
ATOM 1279 O O . GLU A 1 167 ? 17.402 -11.287 18.979 1.00 36.59 167 GLU A O 1
ATOM 1284 N N . ARG A 1 168 ? 16.048 -11.934 17.322 1.00 40.94 168 ARG A N 1
ATOM 1285 C CA . ARG A 1 168 ? 16.631 -13.283 17.164 1.00 40.94 168 ARG A CA 1
ATOM 1286 C C . ARG A 1 168 ? 17.695 -13.400 16.061 1.00 40.94 168 ARG A C 1
ATOM 1288 O O . ARG A 1 168 ? 18.268 -14.473 15.889 1.00 40.94 168 ARG A O 1
ATOM 1295 N N . GLY A 1 169 ? 18.020 -12.315 15.353 1.00 38.09 169 GLY A N 1
ATOM 1296 C CA . GLY A 1 169 ? 18.977 -12.285 14.233 1.00 38.09 169 GLY A CA 1
ATOM 1297 C C . GLY A 1 169 ? 20.472 -12.276 14.604 1.00 38.09 169 GLY A C 1
ATOM 1298 O O . GLY A 1 169 ? 21.264 -11.608 13.935 1.00 38.09 169 GLY A O 1
ATOM 1299 N N . PHE A 1 170 ? 20.893 -12.953 15.677 1.00 37.28 170 PHE A N 1
ATOM 1300 C CA . PHE A 1 170 ? 22.259 -12.823 16.204 1.00 37.28 170 PHE A CA 1
ATOM 1301 C C . PHE A 1 170 ? 23.350 -13.521 15.363 1.00 37.28 170 PHE A C 1
ATOM 1303 O O . PHE A 1 170 ? 23.345 -14.731 15.170 1.00 37.28 170 PHE A O 1
ATOM 1310 N N . SER A 1 171 ? 24.394 -12.749 15.034 1.00 37.84 171 SER A N 1
ATOM 1311 C CA . SER A 1 171 ? 25.754 -13.201 14.685 1.00 37.84 171 SER A CA 1
ATOM 1312 C C . SER A 1 171 ? 25.943 -14.024 13.395 1.00 37.84 171 SER A C 1
ATOM 1314 O O . SER A 1 171 ? 26.169 -15.234 13.424 1.00 37.84 171 SER A O 1
ATOM 1316 N N . ASN A 1 172 ? 26.093 -13.323 12.269 1.00 34.81 172 ASN A N 1
ATOM 1317 C CA . ASN A 1 172 ? 26.658 -13.885 11.038 1.00 34.81 172 ASN A CA 1
ATOM 1318 C C . ASN A 1 172 ? 28.146 -14.282 11.248 1.00 34.81 172 ASN A C 1
ATOM 1320 O O . ASN A 1 172 ? 29.015 -13.403 11.309 1.00 34.81 172 ASN A O 1
ATOM 1324 N N . LYS A 1 173 ? 28.452 -15.582 11.429 1.00 38.69 173 LYS A N 1
ATOM 1325 C CA . LYS A 1 173 ? 29.821 -16.077 11.694 1.00 38.69 173 LYS A CA 1
ATOM 1326 C C . LYS A 1 173 ? 30.037 -17.531 11.226 1.00 38.69 173 LYS A C 1
ATOM 1328 O O . LYS A 1 173 ? 29.622 -18.458 11.910 1.00 38.69 173 LYS A O 1
ATOM 1333 N N . LYS A 1 174 ? 30.799 -17.689 10.132 1.00 33.41 174 LYS A N 1
ATOM 1334 C CA . LYS A 1 174 ? 31.177 -18.944 9.440 1.00 33.41 174 LYS A CA 1
ATOM 1335 C C . LYS A 1 174 ? 30.032 -19.713 8.755 1.00 33.41 174 LYS A C 1
ATOM 1337 O O . LYS A 1 174 ? 29.464 -20.632 9.337 1.00 33.41 174 LYS A O 1
ATOM 1342 N N . ILE A 1 175 ? 29.863 -19.454 7.461 1.00 34.81 175 ILE A N 1
ATOM 1343 C CA . ILE A 1 175 ? 30.390 -20.382 6.442 1.00 34.81 175 ILE A CA 1
ATOM 1344 C C . ILE A 1 175 ? 31.455 -19.600 5.665 1.00 34.81 175 ILE A C 1
ATOM 1346 O O . ILE A 1 175 ? 31.252 -18.372 5.526 1.00 34.81 175 ILE A O 1
#

Foldseek 3Di:
DVCLDLVNLQVVLLVQLVCVLLVNHDLVVSVVSLVSSVVVDPFQQVNLSSLLSVCSSPVPDQSPDPPRYDPLSSCLRVLVLVVNLVVCVVVVNLQSSLSSLCSDDPVSLVVSLVSCVVVVVVSVNQSSLVVCAVVQLPDDDDDDDHDDDDDDDDDDDVVVVVVVVVVPPDDDDDD

Secondary structure (DSSP, 8-state):
-TT--HHHHHHHHHHHHHHHHHTSS-HHHHHHHHHHHHHT-S-GGG-HHHHHHHHHH-TTS-----TTS-HHHHHHHHT-HHHHHHHHHHTT-HHHHHHHHTTS-HHHHHHHHHHHHHTT-HHHHHHHHHHHHHHTTTSSSS--------------THHHHHHHHHHT-------

pLDDT: mean 75.72, std 22.64, range [25.47, 97.19]